Protein AF-A0A3N8DJK3-F1 (afdb_monomer)

Solvent-accessible surface area (backbone atoms only — not comparable to full-atom values): 2240 Å² total; per-residue (Å²): 108,70,66,59,51,52,51,64,73,66,47,96,61,72,86,66,64,98,65,84,85,85,90,54,92,76,61,80,84,132

Foldseek 3Di:
DVVVVVCVVPPPDCPCPPDDDDDD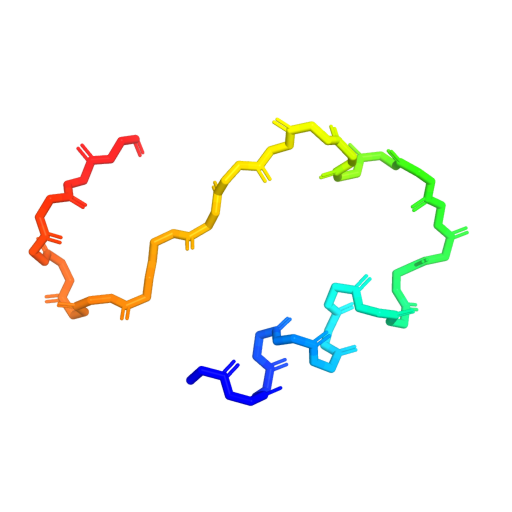VPDDDD

Structure (mmCIF, N/CA/C/O backbone):
data_AF-A0A3N8DJK3-F1
#
_entry.id   AF-A0A3N8DJK3-F1
#
loop_
_atom_site.group_PDB
_atom_site.id
_atom_site.type_symbol
_atom_site.label_atom_id
_atom_site.label_alt_id
_atom_site.label_comp_id
_atom_site.label_asym_id
_atom_site.label_entity_id
_atom_site.label_seq_id
_atom_site.pdbx_PDB_ins_code
_atom_site.Cartn_x
_atom_site.Cartn_y
_atom_site.Cartn_z
_atom_site.occupancy
_atom_site.B_iso_or_equiv
_atom_site.auth_seq_id
_atom_site.auth_comp_id
_atom_site.auth_asym_id
_atom_site.auth_atom_id
_atom_site.pdbx_PDB_model_num
ATOM 1 N N . VAL A 1 1 ? 5.829 -2.991 -6.275 1.00 96.00 1 VAL A N 1
ATOM 2 C CA . VAL A 1 1 ? 4.412 -2.585 -6.088 1.00 96.00 1 VAL A CA 1
ATOM 3 C C . VAL A 1 1 ? 3.696 -3.421 -5.027 1.00 96.00 1 VAL A C 1
ATOM 5 O O . VAL A 1 1 ? 3.348 -2.855 -4.004 1.00 96.00 1 VAL A O 1
ATOM 8 N N . ALA A 1 2 ? 3.512 -4.741 -5.194 1.00 98.19 2 ALA A N 1
ATOM 9 C CA . ALA A 1 2 ? 2.714 -5.555 -4.256 1.00 98.19 2 ALA A CA 1
ATOM 10 C C . ALA A 1 2 ? 3.188 -5.498 -2.787 1.00 98.19 2 ALA A C 1
ATOM 12 O O . ALA A 1 2 ? 2.368 -5.389 -1.885 1.00 98.19 2 ALA A O 1
ATOM 13 N N . GLN A 1 3 ? 4.502 -5.496 -2.540 1.00 98.75 3 GLN A N 1
ATOM 14 C CA . GLN A 1 3 ? 5.050 -5.329 -1.185 1.00 98.75 3 GLN A CA 1
ATOM 15 C C . GLN A 1 3 ? 4.683 -3.981 -0.549 1.00 98.75 3 GLN A C 1
ATOM 17 O O . GLN A 1 3 ? 4.362 -3.933 0.632 1.00 98.75 3 GLN A O 1
ATOM 22 N N . THR A 1 4 ? 4.659 -2.899 -1.332 1.00 98.62 4 THR A N 1
ATOM 23 C CA . THR A 1 4 ? 4.204 -1.584 -0.860 1.00 98.62 4 THR A CA 1
ATOM 24 C C . THR A 1 4 ? 2.736 -1.644 -0.448 1.00 98.62 4 THR A C 1
ATOM 26 O O . THR A 1 4 ? 2.382 -1.150 0.613 1.00 98.62 4 THR A O 1
ATOM 29 N N . VAL A 1 5 ? 1.892 -2.315 -1.237 1.00 98.75 5 VAL A N 1
ATOM 30 C CA . VAL A 1 5 ? 0.472 -2.502 -0.900 1.00 98.75 5 VAL A CA 1
ATOM 31 C C . VAL A 1 5 ? 0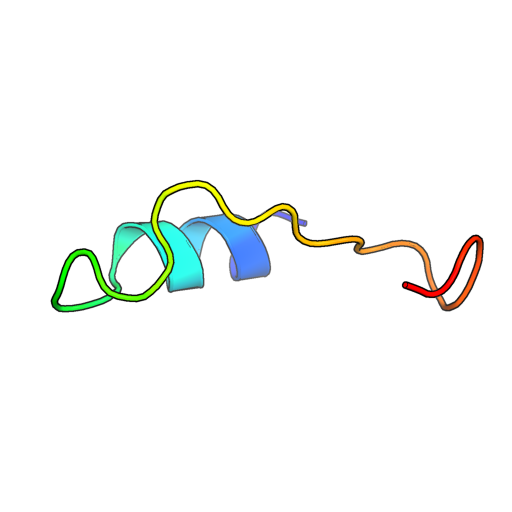.313 -3.331 0.373 1.00 98.75 5 VAL A C 1
ATOM 33 O O . VAL A 1 5 ? -0.460 -2.946 1.245 1.00 98.75 5 VAL A O 1
ATOM 36 N N . LEU A 1 6 ? 1.060 -4.429 0.513 1.00 98.81 6 LEU A N 1
ATOM 37 C CA . LEU A 1 6 ? 1.038 -5.264 1.716 1.00 98.81 6 LEU A CA 1
ATOM 38 C C . LEU A 1 6 ? 1.413 -4.453 2.963 1.00 98.81 6 LEU A C 1
ATOM 40 O O . LEU A 1 6 ? 0.699 -4.505 3.960 1.00 98.81 6 LEU A O 1
ATOM 44 N N . PHE A 1 7 ? 2.493 -3.672 2.886 1.00 98.75 7 PHE A N 1
ATOM 45 C CA . PHE A 1 7 ? 2.927 -2.791 3.968 1.00 98.75 7 PHE A CA 1
ATOM 46 C C . PHE A 1 7 ? 1.838 -1.782 4.356 1.00 98.75 7 PHE A C 1
ATOM 48 O O . PHE A 1 7 ? 1.501 -1.675 5.532 1.00 98.75 7 PHE A O 1
ATOM 55 N N . LEU A 1 8 ? 1.254 -1.083 3.375 1.00 98.62 8 LEU A N 1
ATOM 56 C CA . LEU A 1 8 ? 0.200 -0.097 3.628 1.00 98.62 8 LEU A CA 1
ATOM 57 C C . LEU A 1 8 ? -1.065 -0.744 4.210 1.00 98.62 8 LEU A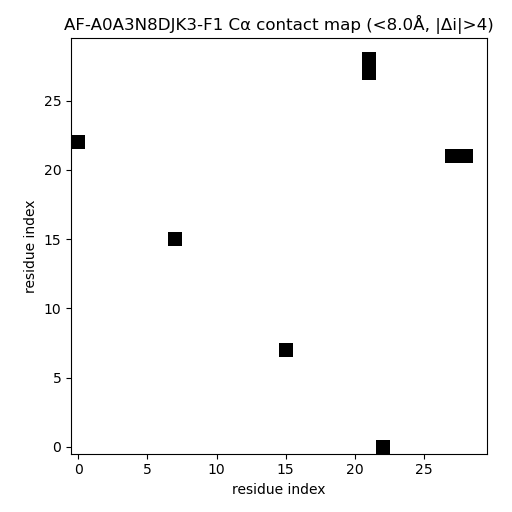 C 1
ATOM 59 O O . LEU A 1 8 ? -1.684 -0.178 5.104 1.00 98.62 8 LEU A O 1
ATOM 63 N N . SER A 1 9 ? -1.422 -1.944 3.746 1.00 98.44 9 SER A N 1
ATOM 64 C CA . SER A 1 9 ? -2.608 -2.676 4.220 1.00 98.44 9 SER A CA 1
ATOM 65 C C . SER A 1 9 ? -2.458 -3.177 5.656 1.00 98.44 9 SER A C 1
ATOM 67 O O . SER A 1 9 ? -3.444 -3.276 6.378 1.00 98.44 9 SER A O 1
ATOM 69 N N . ALA A 1 10 ? -1.233 -3.510 6.069 1.00 98.75 10 ALA A N 1
ATOM 70 C CA . ALA A 1 10 ? -0.931 -4.012 7.407 1.00 98.75 10 ALA A CA 1
ATOM 71 C C . ALA A 1 10 ? -0.572 -2.902 8.413 1.00 98.75 10 ALA A C 1
ATOM 73 O O . ALA A 1 10 ? -0.238 -3.204 9.560 1.00 98.75 10 ALA A O 1
ATOM 74 N N . PHE A 1 11 ? -0.599 -1.626 8.008 1.00 98.62 11 PHE A N 1
ATOM 75 C CA . PHE A 1 11 ? -0.186 -0.527 8.874 1.00 98.62 11 PHE A CA 1
ATOM 76 C C . PHE A 1 11 ? -1.170 -0.370 10.055 1.00 98.62 11 PHE A C 1
ATOM 78 O O . PHE A 1 11 ? -2.379 -0.299 9.838 1.00 98.62 11 PHE A O 1
ATOM 85 N N . PRO A 1 12 ? -0.699 -0.305 11.315 1.00 98.56 12 PRO A N 1
ATOM 86 C CA . PRO A 1 12 ? -1.557 -0.471 12.496 1.00 98.56 12 PRO A CA 1
ATOM 87 C C . PRO A 1 12 ? -2.401 0.767 12.854 1.00 98.56 12 PRO A C 1
ATOM 89 O O . PRO A 1 12 ? -2.992 0.826 13.931 1.00 98.56 12 PRO A O 1
ATOM 92 N N . SER A 1 13 ? -2.436 1.789 11.998 1.00 98.62 13 SER A N 1
ATOM 93 C CA . SER A 1 13 ? -3.209 3.014 12.206 1.00 98.62 13 SER A CA 1
ATOM 94 C C . SER A 1 13 ? -3.527 3.710 10.880 1.00 98.62 13 SER A C 1
ATOM 96 O O . SER A 1 13 ? -2.977 3.377 9.833 1.00 98.62 13 SER A O 1
ATOM 98 N N . ALA A 1 14 ? -4.375 4.739 10.924 1.00 98.56 14 ALA A N 1
ATOM 99 C CA . ALA A 1 14 ? -4.706 5.558 9.757 1.00 98.56 14 ALA A CA 1
ATOM 100 C C . ALA A 1 14 ? -3.660 6.647 9.434 1.00 98.56 14 ALA A C 1
ATOM 102 O O . ALA A 1 14 ? -3.944 7.537 8.636 1.00 98.56 14 ALA A O 1
ATOM 103 N N . ALA A 1 15 ? -2.462 6.612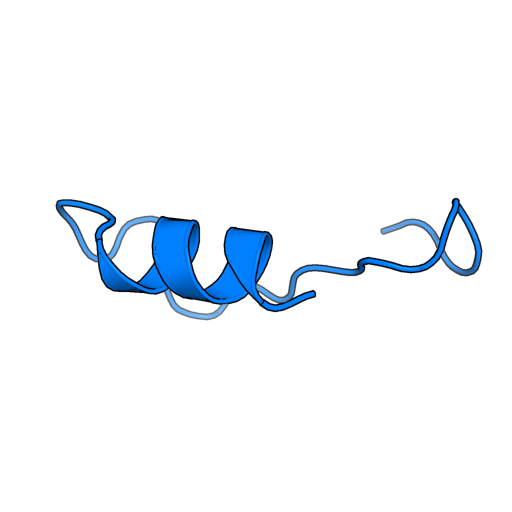 10.031 1.00 98.69 15 ALA A N 1
ATOM 104 C CA . ALA A 1 15 ? -1.471 7.687 9.889 1.00 98.69 15 ALA A CA 1
ATOM 105 C C . ALA A 1 15 ? -1.014 7.942 8.438 1.00 98.69 15 ALA A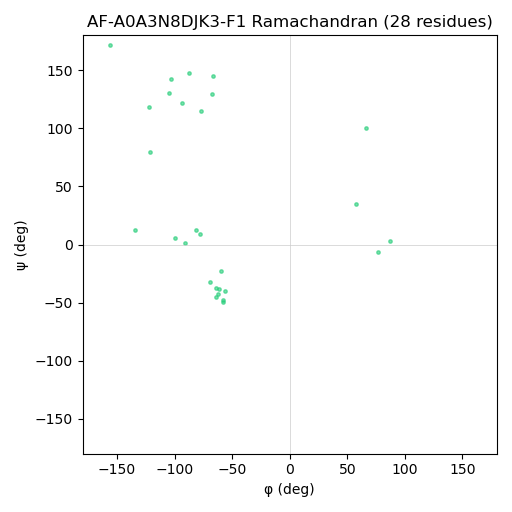 C 1
ATOM 107 O O . ALA A 1 15 ? -0.543 9.032 8.134 1.00 98.69 15 ALA A O 1
ATOM 108 N N . LEU A 1 16 ? -1.150 6.953 7.547 1.00 98.50 16 LEU A N 1
ATOM 109 C CA . LEU A 1 16 ? -0.778 7.056 6.129 1.00 98.50 16 LEU A CA 1
ATOM 110 C C . LEU A 1 16 ? -1.980 7.322 5.203 1.00 98.50 16 LEU A C 1
ATOM 112 O O . LEU A 1 16 ? -1.830 7.297 3.982 1.00 98.50 16 LEU A O 1
ATOM 116 N N . THR A 1 17 ? -3.179 7.545 5.753 1.00 98.38 17 THR A N 1
ATOM 117 C CA . THR A 1 17 ? -4.383 7.784 4.947 1.00 98.38 17 THR A CA 1
ATOM 118 C C . THR A 1 17 ? -4.289 9.108 4.183 1.00 98.38 17 THR A C 1
ATOM 120 O O . THR A 1 17 ? -3.719 10.077 4.676 1.00 98.38 17 THR A O 1
ATOM 123 N N . GLY A 1 18 ? -4.844 9.155 2.970 1.00 98.44 18 GLY A N 1
ATOM 124 C CA . GLY A 1 18 ? -4.804 10.343 2.103 1.00 98.44 18 GLY A CA 1
ATOM 125 C C . GLY A 1 18 ? -3.467 10.586 1.391 1.00 98.44 18 GLY A C 1
ATOM 126 O O . GLY A 1 18 ? -3.399 11.442 0.512 1.00 98.44 18 GLY A O 1
ATOM 127 N N . GLN A 1 19 ? -2.428 9.809 1.706 1.00 98.56 19 GLN A N 1
ATOM 128 C CA . GLN A 1 19 ? -1.118 9.931 1.073 1.00 98.56 19 GLN A CA 1
ATOM 129 C C . GLN A 1 19 ? -1.022 9.097 -0.209 1.00 98.56 19 GLN A C 1
ATOM 131 O O . GLN A 1 19 ? -1.588 8.009 -0.319 1.00 98.56 19 GLN A O 1
ATOM 136 N N . SER A 1 20 ? -0.244 9.601 -1.168 1.00 97.88 20 SER A N 1
ATOM 137 C CA . SER A 1 20 ? 0.154 8.866 -2.373 1.00 97.88 20 SER A CA 1
ATOM 138 C C . SER A 1 20 ? 1.593 8.373 -2.242 1.00 97.88 20 SER A C 1
ATOM 140 O O . SER A 1 20 ? 2.446 9.081 -1.712 1.00 97.88 20 SER A O 1
ATOM 142 N N . PHE A 1 21 ? 1.867 7.168 -2.744 1.00 98.00 21 PHE A N 1
ATOM 143 C CA . PHE A 1 21 ? 3.197 6.556 -2.720 1.00 98.00 21 PHE A CA 1
ATOM 144 C C . PHE A 1 21 ? 3.643 6.222 -4.142 1.00 98.00 21 PHE A C 1
ATOM 146 O O . PHE A 1 21 ? 3.015 5.412 -4.825 1.00 98.00 21 PHE A O 1
ATOM 153 N N . VAL A 1 22 ? 4.746 6.829 -4.579 1.00 98.00 22 VAL A N 1
ATOM 154 C CA . VAL A 1 22 ? 5.305 6.630 -5.920 1.00 98.00 22 VAL A CA 1
ATOM 155 C C . VAL A 1 22 ? 6.368 5.528 -5.878 1.00 98.00 22 VAL A C 1
ATOM 157 O O . VAL A 1 22 ? 7.355 5.624 -5.153 1.00 98.00 22 VAL A O 1
ATOM 160 N N . VAL A 1 23 ? 6.176 4.464 -6.665 1.00 97.56 23 VAL A N 1
ATOM 161 C CA . VAL A 1 23 ? 7.106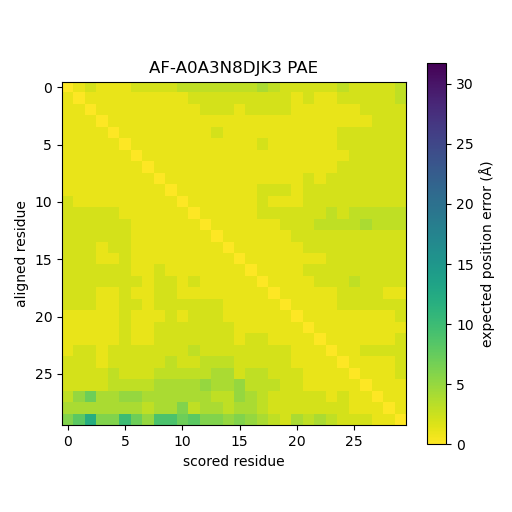 3.322 -6.763 1.00 97.56 23 VAL A CA 1
ATOM 162 C C . VAL A 1 23 ? 7.572 3.183 -8.210 1.00 97.56 23 VAL A C 1
ATOM 164 O O . VAL A 1 23 ? 7.042 2.375 -8.970 1.00 97.56 23 VAL A O 1
ATOM 167 N N . SER A 1 24 ? 8.534 4.019 -8.598 1.00 98.12 24 SER A N 1
ATOM 168 C CA . SER A 1 24 ? 8.858 4.293 -10.008 1.00 98.12 24 SER A CA 1
ATOM 169 C C . SER A 1 24 ? 10.355 4.283 -10.343 1.00 98.12 24 SER A C 1
ATOM 171 O O . SER A 1 24 ? 10.743 4.758 -11.406 1.00 98.12 24 SER A O 1
ATOM 173 N N . HIS A 1 25 ? 11.216 3.789 -9.447 1.00 97.62 25 HIS A N 1
ATOM 174 C CA . HIS A 1 25 ? 12.679 3.887 -9.596 1.00 97.62 25 HIS A CA 1
ATOM 175 C C . HIS A 1 25 ? 13.192 5.335 -9.738 1.00 97.62 25 HIS A C 1
ATOM 177 O O . HIS A 1 25 ? 14.165 5.596 -10.440 1.00 97.62 25 HIS A O 1
ATOM 183 N N . GLY A 1 26 ? 12.547 6.286 -9.057 1.00 97.38 26 GLY A N 1
ATOM 184 C CA . GLY A 1 26 ? 12.959 7.693 -9.047 1.00 97.38 26 GLY A CA 1
ATOM 185 C 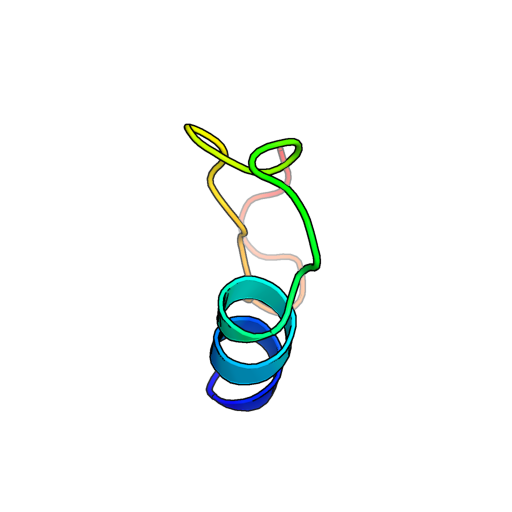C . GLY A 1 26 ? 12.381 8.532 -10.187 1.00 97.38 26 GLY A C 1
ATOM 186 O O . GLY A 1 26 ? 12.672 9.722 -10.277 1.00 97.38 26 GLY A O 1
ATOM 187 N N . TRP A 1 27 ? 11.531 7.954 -11.036 1.00 96.81 27 TRP A N 1
ATOM 188 C CA . TRP A 1 27 ? 10.787 8.730 -12.018 1.00 96.81 27 TRP A CA 1
ATOM 189 C C . TRP A 1 27 ? 9.610 9.456 -11.347 1.00 96.81 27 TRP A C 1
ATOM 191 O O . TRP A 1 27 ? 8.687 8.803 -10.867 1.00 96.81 27 TRP A O 1
ATOM 201 N N . PHE A 1 28 ? 9.655 10.794 -11.337 1.00 96.88 28 PHE A N 1
ATOM 202 C CA . PHE A 1 28 ? 8.750 11.688 -10.595 1.00 96.88 28 PHE A CA 1
ATOM 203 C C . PHE A 1 28 ? 8.913 11.561 -9.067 1.00 96.88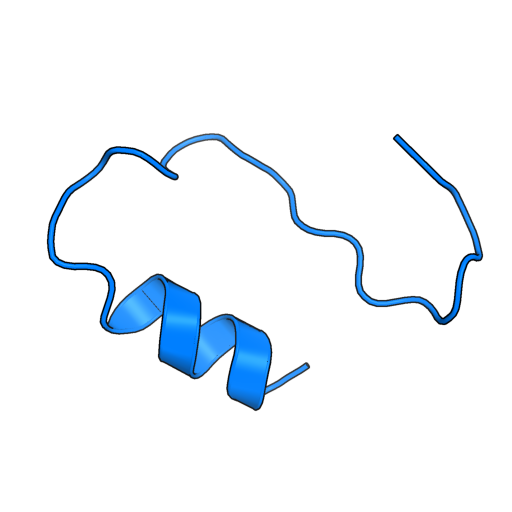 28 PHE A C 1
ATOM 205 O O . PHE A 1 28 ? 8.419 10.624 -8.445 1.00 96.88 28 PHE A O 1
ATOM 212 N N . MET A 1 29 ? 9.640 12.510 -8.469 1.00 94.62 29 MET A N 1
ATOM 213 C CA . MET A 1 29 ? 9.880 12.586 -7.023 1.00 94.62 29 MET A CA 1
ATOM 214 C C . MET A 1 29 ? 9.017 13.697 -6.416 1.00 94.62 29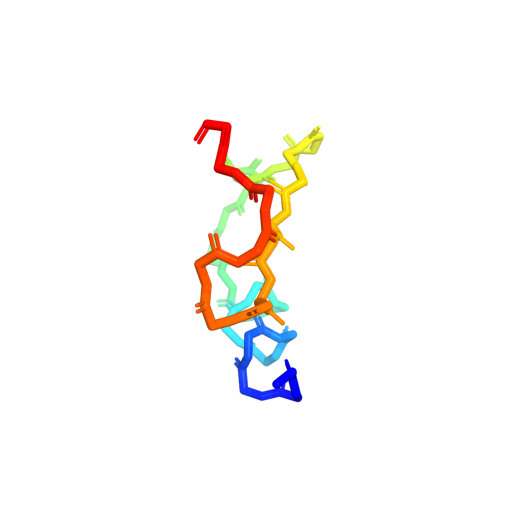 MET A C 1
ATOM 216 O O . MET A 1 29 ? 9.019 14.814 -6.938 1.00 94.62 29 MET A O 1
ATOM 220 N N . GLN A 1 30 ? 8.293 13.371 -5.339 1.00 87.00 30 GLN A N 1
ATOM 221 C CA . GLN A 1 30 ? 7.488 14.297 -4.534 1.00 87.00 30 GLN A CA 1
ATOM 222 C C . GLN A 1 30 ? 7.963 14.312 -3.083 1.00 87.00 30 GLN A C 1
ATOM 224 O O . GLN A 1 30 ? 8.513 13.273 -2.647 1.00 87.00 30 GLN A O 1
#

Sequence (30 aa):
VAQTVLFLSAFPSAALTGQSFVVSHGWFMQ

Radius of gyration: 10.49 Å; Cα contacts (8 Å, |Δi|>4): 4; chains: 1; bounding box: 18×20×24 Å

Secondary structure (DSSP, 8-state):
-HHHHHHHHT-SSGGGTT-----STTSS--

pLDDT: mean 97.68, std 2.19, range [87.0, 98.81]